Protein AF-A0A495VVX2-F1 (afdb_monomer_lite)

Structure (mmCIF, N/CA/C/O backbone):
data_AF-A0A495VVX2-F1
#
_entry.id   AF-A0A495VVX2-F1
#
loop_
_atom_site.group_PDB
_atom_site.id
_atom_site.type_symbol
_atom_site.label_atom_id
_atom_site.label_alt_id
_atom_site.label_comp_id
_atom_site.label_asym_id
_atom_site.label_entity_id
_atom_site.label_seq_id
_atom_site.pdbx_PDB_ins_code
_atom_site.Cartn_x
_atom_site.Cartn_y
_atom_site.Cartn_z
_atom_site.occupancy
_atom_site.B_iso_or_equiv
_atom_site.auth_seq_id
_atom_site.auth_comp_id
_atom_site.auth_asym_id
_atom_site.auth_atom_id
_atom_site.pdbx_PDB_model_num
ATOM 1 N N . MET A 1 1 ? -55.767 27.176 -35.377 1.00 54.62 1 MET A N 1
ATOM 2 C CA . MET A 1 1 ? -54.373 27.660 -35.313 1.00 54.62 1 MET A CA 1
ATOM 3 C C . MET A 1 1 ? -53.563 26.660 -34.500 1.00 54.62 1 MET A C 1
ATOM 5 O O . MET A 1 1 ? -53.992 26.378 -33.388 1.00 54.62 1 MET A O 1
ATOM 9 N N . PRO A 1 2 ? -52.490 26.052 -35.034 1.00 51.47 2 PRO A N 1
ATOM 10 C CA . PRO A 1 2 ? -51.633 25.161 -34.260 1.00 51.47 2 PRO A CA 1
ATOM 11 C C . PRO A 1 2 ? -50.602 25.984 -33.472 1.00 51.47 2 PRO A C 1
ATOM 13 O O . PRO A 1 2 ? -49.756 26.659 -34.053 1.00 51.47 2 PRO A O 1
ATOM 16 N N . GLU A 1 3 ? -50.695 25.942 -32.146 1.00 58.34 3 GLU A N 1
ATOM 17 C CA . GLU A 1 3 ? -49.707 26.508 -31.222 1.00 58.34 3 GLU A CA 1
ATOM 18 C C . GLU A 1 3 ? -48.414 25.673 -31.289 1.00 58.34 3 GLU A C 1
ATOM 20 O O . GLU A 1 3 ? -48.414 24.483 -30.967 1.00 58.34 3 GLU A O 1
ATOM 25 N N . LEU A 1 4 ? -47.302 26.271 -31.728 1.00 62.03 4 LEU A N 1
ATOM 26 C CA . LEU A 1 4 ? -45.990 25.615 -31.725 1.00 62.03 4 LEU A CA 1
ATOM 27 C C . LEU A 1 4 ? -45.414 25.592 -30.295 1.00 62.03 4 LEU A C 1
ATOM 29 O O . LEU A 1 4 ? -45.387 26.634 -29.631 1.00 62.03 4 LEU A O 1
ATOM 33 N N . PRO A 1 5 ? -44.893 24.450 -29.808 1.00 61.66 5 PRO A N 1
ATOM 34 C CA . PRO A 1 5 ? -44.360 24.356 -28.457 1.00 61.66 5 PRO A CA 1
ATOM 35 C C . PRO A 1 5 ? -43.079 25.190 -28.342 1.00 61.66 5 PRO A C 1
ATOM 37 O O . PRO A 1 5 ? -42.065 24.921 -28.989 1.00 61.66 5 PRO A O 1
ATOM 40 N N . ARG A 1 6 ? -43.127 26.229 -27.500 1.00 64.31 6 ARG A N 1
ATOM 41 C CA . ARG A 1 6 ? -41.991 27.111 -27.203 1.00 64.31 6 ARG A CA 1
ATOM 42 C C . ARG A 1 6 ? -40.861 26.304 -26.560 1.00 64.31 6 ARG A C 1
ATOM 44 O O . ARG A 1 6 ? -40.910 25.967 -25.378 1.00 64.31 6 ARG A O 1
ATOM 51 N N . ARG A 1 7 ? -39.826 26.011 -27.348 1.00 61.47 7 ARG A N 1
ATOM 52 C CA . ARG A 1 7 ? -38.574 25.395 -26.897 1.00 61.47 7 ARG A CA 1
ATOM 53 C C . ARG A 1 7 ? -37.893 26.340 -25.901 1.00 61.47 7 ARG A C 1
ATOM 55 O O . ARG A 1 7 ? -37.387 27.388 -26.292 1.00 61.47 7 ARG A O 1
ATOM 62 N N . ARG A 1 8 ? -37.921 25.991 -24.610 1.00 65.06 8 ARG A N 1
ATOM 63 C CA . ARG A 1 8 ? -37.256 26.769 -23.555 1.00 65.06 8 ARG A CA 1
ATOM 64 C C . ARG A 1 8 ? -35.740 26.710 -23.748 1.00 65.06 8 ARG A C 1
ATOM 66 O O . ARG A 1 8 ? -35.155 25.633 -23.770 1.00 65.06 8 ARG A O 1
ATOM 73 N N . LEU A 1 9 ? -35.141 27.888 -23.899 1.00 64.81 9 LEU A N 1
ATOM 74 C CA . LEU A 1 9 ? -33.718 28.128 -24.167 1.00 64.81 9 LEU A CA 1
ATOM 75 C C . LEU A 1 9 ? -32.832 28.111 -22.905 1.00 64.81 9 LEU A C 1
ATOM 77 O O . LEU A 1 9 ? -31.645 28.385 -23.004 1.00 64.81 9 LEU A O 1
ATOM 81 N N . ASP A 1 10 ? -33.387 27.756 -21.744 1.00 64.06 10 ASP A N 1
ATOM 82 C CA . ASP A 1 10 ? -32.730 27.909 -20.435 1.00 64.06 10 ASP A CA 1
ATOM 83 C C . ASP A 1 10 ? -32.014 26.659 -19.905 1.00 64.06 10 ASP A C 1
ATOM 85 O O . ASP A 1 10 ? -31.505 26.662 -18.787 1.00 64.06 10 ASP A O 1
ATOM 89 N N . GLN A 1 11 ? -31.953 25.566 -20.670 1.00 66.62 11 GLN A N 1
ATOM 90 C CA . GLN A 1 11 ? -31.161 24.408 -20.257 1.00 66.62 11 GLN A CA 1
ATOM 91 C C . GLN A 1 11 ? -29.745 24.507 -20.826 1.00 66.62 11 GLN A C 1
ATOM 93 O O . GLN A 1 11 ? -29.577 24.383 -22.045 1.00 66.62 11 GLN A O 1
ATOM 98 N N . PRO A 1 12 ? -28.709 24.694 -19.982 1.00 61.62 12 PRO A N 1
ATOM 99 C CA . PRO A 1 12 ? -27.340 24.577 -20.450 1.00 61.62 12 PRO A CA 1
ATOM 100 C C . PRO A 1 12 ? -27.154 23.161 -20.997 1.00 61.62 12 PRO A C 1
ATOM 102 O O . PRO A 1 12 ? -27.411 22.173 -20.305 1.00 61.62 12 PRO A O 1
ATOM 105 N N . ARG A 1 13 ? -26.735 23.060 -22.265 1.00 64.69 13 ARG A N 1
ATOM 106 C CA . ARG A 1 13 ? -26.315 21.789 -22.866 1.00 64.69 13 ARG A CA 1
ATOM 107 C C . ARG A 1 13 ? -25.295 21.155 -21.915 1.00 64.69 13 ARG A C 1
ATOM 109 O O . ARG A 1 13 ? -24.268 21.792 -21.670 1.00 64.69 13 ARG A O 1
ATOM 116 N N . PRO A 1 14 ? -25.534 19.944 -21.380 1.00 63.34 14 PRO A N 1
ATOM 117 C CA . PRO A 1 14 ? -24.516 19.282 -20.587 1.00 63.34 14 PRO A CA 1
ATOM 118 C C . PRO A 1 14 ? -23.282 19.131 -21.484 1.00 63.34 14 PRO A C 1
ATOM 120 O O . PRO A 1 14 ? -23.425 18.673 -22.624 1.00 63.34 14 PRO A O 1
ATOM 123 N N . PRO A 1 15 ? -22.088 19.560 -21.036 1.00 62.78 15 PRO A N 1
ATOM 124 C CA . PRO A 1 15 ? -20.885 19.381 -21.826 1.00 62.78 15 PRO A CA 1
ATOM 125 C C . PRO A 1 15 ? -20.767 17.890 -22.113 1.00 62.78 15 PRO A C 1
ATOM 127 O O . PRO A 1 15 ? -20.856 17.072 -21.192 1.00 62.78 15 PRO A O 1
ATOM 130 N N . GLY A 1 16 ? -20.627 17.545 -23.393 1.00 57.91 16 GLY A N 1
ATOM 131 C CA . GLY A 1 16 ? -20.368 16.185 -23.835 1.00 57.91 16 GLY A CA 1
ATOM 132 C C . GLY A 1 16 ? -19.042 15.735 -23.244 1.00 57.91 16 GLY A C 1
ATOM 133 O O . GLY A 1 16 ? -17.996 15.871 -23.868 1.00 57.91 16 GLY A O 1
ATOM 134 N N . ARG A 1 17 ? -19.068 15.252 -21.999 1.00 62.75 17 ARG A N 1
ATOM 135 C CA . ARG A 1 17 ? -17.939 14.556 -21.406 1.00 62.75 17 ARG A CA 1
ATOM 136 C C . ARG A 1 17 ? -17.784 13.308 -22.253 1.00 62.75 17 ARG A C 1
ATOM 138 O O . ARG A 1 17 ? -18.611 12.403 -22.158 1.00 62.75 17 ARG A O 1
ATOM 145 N N . PHE A 1 18 ? -16.734 13.280 -23.068 1.00 56.53 18 PHE A N 1
ATOM 146 C CA . PHE A 1 18 ? -16.115 12.045 -23.525 1.00 56.53 18 PHE A CA 1
ATOM 147 C C . PHE A 1 18 ? -15.742 11.256 -22.266 1.00 56.53 18 PHE A C 1
ATOM 149 O O . PHE A 1 18 ? -14.639 11.348 -21.734 1.00 56.53 18 PHE A O 1
ATOM 156 N N . ARG A 1 19 ? -16.715 10.544 -21.700 1.00 56.16 19 ARG A N 1
ATOM 157 C CA . ARG A 1 19 ? -16.454 9.509 -20.720 1.00 56.16 19 ARG A CA 1
ATOM 158 C C . ARG A 1 19 ? -15.900 8.382 -21.567 1.00 56.16 19 ARG A C 1
ATOM 160 O O . ARG A 1 19 ? -16.668 7.702 -22.241 1.00 56.16 19 ARG A O 1
ATOM 167 N N . LEU A 1 20 ? -14.575 8.230 -21.592 1.00 59.88 20 LEU A N 1
ATOM 168 C CA . LEU A 1 20 ? -14.004 6.925 -21.889 1.00 59.88 20 LEU A CA 1
ATOM 169 C C . LEU A 1 20 ? -14.671 5.975 -20.895 1.00 59.88 20 LEU A C 1
ATOM 171 O O . LEU A 1 20 ? -14.341 5.980 -19.711 1.00 59.88 20 LEU A O 1
ATOM 175 N N . ALA A 1 21 ? -15.685 5.249 -21.359 1.00 59.75 21 ALA A N 1
ATOM 176 C CA . ALA A 1 21 ? -16.337 4.194 -20.610 1.00 59.75 21 ALA A CA 1
ATOM 177 C C . ALA A 1 21 ? -15.360 3.016 -20.574 1.00 59.75 21 ALA A C 1
ATOM 179 O O . ALA A 1 21 ? -15.528 2.011 -21.256 1.00 59.75 21 ALA A O 1
ATOM 180 N N . LEU A 1 22 ? -14.262 3.204 -19.842 1.00 61.53 22 LEU A N 1
ATOM 181 C CA . LEU A 1 22 ? -13.411 2.122 -19.395 1.00 61.53 22 LEU A CA 1
ATOM 182 C C . LEU A 1 22 ? -14.268 1.310 -18.437 1.00 61.53 22 LEU A C 1
ATOM 184 O O . LEU A 1 22 ? -14.529 1.750 -17.321 1.00 61.53 22 LEU A O 1
ATOM 188 N N . ASP A 1 23 ? -14.762 0.181 -18.934 1.00 71.44 23 ASP A N 1
ATOM 189 C CA . ASP A 1 23 ? -15.584 -0.755 -18.184 1.00 71.44 23 ASP A CA 1
ATOM 190 C C . ASP A 1 23 ? -14.857 -1.146 -16.877 1.00 71.44 23 ASP A C 1
ATOM 192 O O . ASP A 1 23 ? -13.822 -1.833 -16.920 1.00 71.44 23 ASP A O 1
ATOM 196 N N . PRO A 1 24 ? -15.344 -0.680 -15.709 1.00 68.19 24 PRO A N 1
ATOM 197 C CA . PRO A 1 24 ? -14.671 -0.877 -14.430 1.00 68.19 24 PRO A CA 1
ATOM 198 C C . PRO A 1 24 ? -14.529 -2.357 -14.060 1.00 68.19 24 PRO A C 1
ATOM 200 O O . PRO A 1 24 ? -13.614 -2.719 -13.313 1.00 68.19 24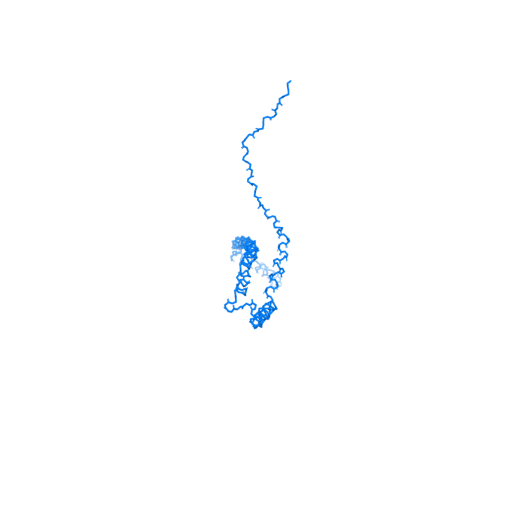 PRO A O 1
ATOM 203 N N . GLU A 1 25 ? -15.402 -3.223 -14.573 1.00 73.50 25 GLU A N 1
ATOM 204 C CA . GLU A 1 25 ? -15.426 -4.654 -14.261 1.00 73.50 25 GLU A CA 1
ATOM 205 C C . GLU A 1 25 ? -14.392 -5.426 -15.088 1.00 73.50 25 GLU A C 1
ATOM 207 O O . GLU A 1 25 ? -13.650 -6.267 -14.561 1.00 73.50 25 GLU A O 1
ATOM 212 N N . ALA A 1 26 ? -14.280 -5.110 -16.382 1.00 73.56 26 ALA A N 1
ATOM 213 C CA . ALA A 1 26 ? -13.231 -5.649 -17.246 1.00 73.56 26 ALA A CA 1
ATOM 214 C C . ALA A 1 26 ? -11.839 -5.215 -16.762 1.00 73.56 26 ALA A C 1
ATOM 216 O O . ALA 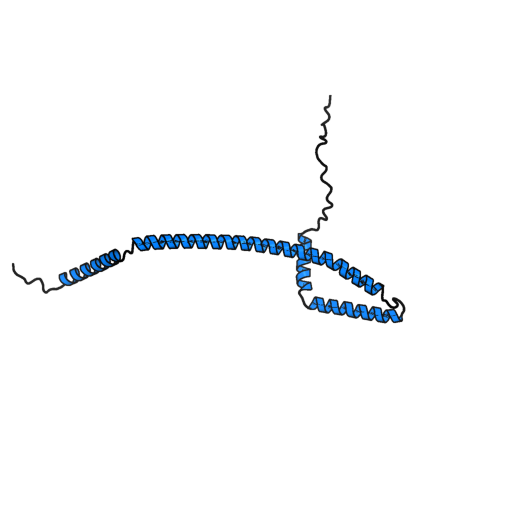A 1 26 ? -10.922 -6.038 -16.660 1.00 73.56 26 ALA A O 1
ATOM 217 N N . PHE A 1 27 ? -11.704 -3.942 -16.386 1.00 72.56 27 PHE A N 1
ATOM 218 C CA . PHE A 1 27 ? -10.452 -3.401 -15.874 1.00 72.56 27 PHE A CA 1
ATOM 219 C C . PHE A 1 27 ? -10.071 -4.010 -14.514 1.00 72.56 27 PHE A C 1
ATOM 221 O O . PHE A 1 27 ? -8.914 -4.368 -14.309 1.00 72.56 27 PHE A O 1
ATOM 228 N N . GLY A 1 28 ? -11.035 -4.240 -13.613 1.00 73.88 28 GLY A N 1
ATOM 229 C CA . GLY A 1 28 ? -10.773 -4.858 -12.308 1.00 73.88 28 GLY A CA 1
ATOM 230 C C . GLY A 1 28 ? -10.179 -6.260 -12.399 1.00 73.88 28 GLY A C 1
ATOM 231 O O . GLY A 1 28 ? -9.168 -6.548 -11.753 1.00 73.88 28 GLY A O 1
ATOM 232 N N . ARG A 1 29 ? -10.742 -7.102 -13.272 1.00 79.19 29 ARG A N 1
ATOM 233 C CA . ARG A 1 29 ? -10.217 -8.454 -13.526 1.00 79.19 29 ARG A CA 1
ATOM 234 C C . ARG A 1 29 ? -8.817 -8.423 -14.142 1.00 79.19 29 ARG A C 1
ATOM 236 O O . ARG A 1 29 ? -7.980 -9.265 -13.813 1.00 79.19 29 ARG A O 1
ATOM 243 N N . PHE A 1 30 ? -8.549 -7.454 -15.016 1.00 78.38 30 PHE A N 1
ATOM 244 C CA . PHE A 1 30 ? -7.231 -7.267 -15.619 1.00 78.38 30 PHE A CA 1
ATOM 245 C C . PHE A 1 30 ? -6.189 -6.815 -14.586 1.00 78.38 30 PHE A C 1
ATOM 247 O O . PHE A 1 30 ? -5.133 -7.439 -14.481 1.00 78.38 30 PHE A O 1
ATOM 254 N N . SER A 1 31 ? -6.503 -5.807 -13.767 1.00 75.31 31 SER A N 1
ATOM 255 C CA . SER A 1 31 ? -5.619 -5.317 -12.703 1.00 75.31 31 SER A CA 1
ATOM 256 C C . SER A 1 31 ? -5.291 -6.396 -11.676 1.00 75.31 31 SER A C 1
ATOM 258 O O . SER A 1 31 ? -4.144 -6.513 -11.267 1.00 75.31 31 SER A O 1
ATOM 260 N N . GLU A 1 32 ? -6.256 -7.225 -11.275 1.00 80.50 32 GLU A N 1
ATOM 261 C CA . GLU A 1 32 ? -6.003 -8.321 -10.332 1.00 80.50 32 GLU A CA 1
ATOM 262 C C . GLU A 1 32 ? -5.088 -9.406 -10.923 1.00 80.50 32 GLU A C 1
ATOM 264 O O . GLU A 1 32 ? -4.252 -9.996 -10.231 1.00 80.50 32 GLU A O 1
ATOM 269 N N . ARG A 1 33 ? -5.208 -9.667 -12.228 1.00 80.50 33 ARG A N 1
ATOM 270 C CA . ARG A 1 33 ? -4.312 -10.587 -12.934 1.00 80.50 33 ARG A CA 1
ATOM 271 C C . ARG A 1 33 ? -2.907 -10.002 -13.065 1.00 80.50 33 ARG A C 1
ATOM 273 O O . ARG A 1 33 ? -1.943 -10.721 -12.816 1.00 80.50 33 ARG A O 1
ATOM 280 N N . LEU A 1 34 ? -2.797 -8.710 -13.378 1.00 78.06 34 LEU A N 1
ATOM 281 C CA . LEU A 1 34 ? -1.525 -7.990 -13.409 1.00 78.06 34 LEU A CA 1
ATOM 282 C C . LEU A 1 34 ? -0.862 -7.921 -12.033 1.00 78.06 34 LEU A C 1
ATOM 284 O O . LEU A 1 34 ? 0.326 -8.189 -11.940 1.00 78.06 34 LEU A O 1
ATOM 288 N N . ALA A 1 35 ? -1.605 -7.632 -10.966 1.00 79.75 35 ALA A N 1
ATOM 289 C CA . ALA A 1 35 ? -1.065 -7.568 -9.609 1.00 79.75 35 ALA A CA 1
ATOM 290 C C . ALA A 1 35 ? -0.466 -8.916 -9.179 1.00 79.75 35 ALA A C 1
ATOM 292 O O . ALA A 1 35 ? 0.662 -8.972 -8.694 1.00 79.75 35 ALA A O 1
ATOM 293 N N . ARG A 1 36 ? -1.174 -10.025 -9.444 1.00 81.81 36 ARG A N 1
ATOM 294 C CA . ARG A 1 36 ? -0.647 -11.379 -9.196 1.00 81.81 36 ARG A CA 1
ATOM 295 C C . ARG A 1 36 ? 0.569 -11.702 -10.065 1.00 81.81 36 ARG A C 1
ATOM 297 O O . ARG A 1 36 ? 1.497 -12.365 -9.607 1.00 81.81 36 ARG A O 1
ATOM 304 N N . PHE A 1 37 ? 0.577 -11.232 -11.309 1.00 79.12 37 PHE A N 1
ATOM 305 C CA . PHE A 1 37 ? 1.680 -11.449 -12.238 1.00 79.12 37 PHE A CA 1
ATOM 306 C C . PHE A 1 37 ? 2.943 -10.669 -11.837 1.00 79.12 37 PHE A C 1
ATOM 308 O O . PHE A 1 37 ? 4.012 -11.266 -11.736 1.00 79.12 37 PHE A O 1
ATOM 315 N N . LEU A 1 38 ? 2.809 -9.375 -11.528 1.00 80.06 38 LEU A N 1
ATOM 316 C CA . LEU A 1 38 ? 3.891 -8.483 -11.096 1.00 80.06 38 LEU A CA 1
ATOM 317 C C . LEU A 1 38 ? 4.442 -8.853 -9.711 1.00 80.06 38 LEU A C 1
ATOM 319 O O . LEU A 1 38 ? 5.637 -8.710 -9.476 1.00 80.06 38 LEU A O 1
ATOM 323 N N . GLY A 1 39 ? 3.598 -9.369 -8.810 1.00 72.81 39 GLY A N 1
ATOM 324 C CA . GLY A 1 39 ? 4.015 -9.845 -7.485 1.00 72.81 39 GLY A CA 1
ATOM 325 C C . GLY A 1 39 ? 4.770 -11.180 -7.498 1.00 72.81 39 GLY A C 1
ATOM 326 O O . GLY A 1 39 ? 5.295 -11.602 -6.470 1.00 72.81 39 GLY A O 1
ATOM 327 N N . THR A 1 40 ? 4.844 -11.863 -8.644 1.00 84.69 40 THR A N 1
ATOM 328 C CA . THR A 1 40 ? 5.561 -13.136 -8.775 1.00 84.69 40 THR A CA 1
ATOM 329 C C . THR A 1 40 ? 6.985 -12.890 -9.281 1.00 84.69 40 THR A C 1
ATOM 331 O O . THR A 1 40 ? 7.170 -12.308 -10.347 1.00 84.69 40 THR A O 1
ATOM 334 N N . GLY A 1 41 ? 8.012 -13.434 -8.612 1.00 86.69 41 GLY A N 1
ATOM 335 C CA . GLY A 1 41 ? 9.424 -13.288 -9.030 1.00 86.69 41 GLY A CA 1
ATOM 336 C C . GLY A 1 41 ? 9.744 -13.764 -10.463 1.00 86.69 41 GLY A C 1
ATOM 337 O O . GLY A 1 41 ? 10.738 -13.353 -11.056 1.00 86.69 41 GLY A O 1
ATOM 338 N N . LYS A 1 42 ? 8.863 -14.575 -11.065 1.00 87.38 42 LYS A N 1
ATOM 339 C CA . LYS A 1 42 ? 8.932 -14.995 -12.475 1.00 87.38 42 LYS A CA 1
ATOM 340 C C . LYS A 1 42 ? 8.823 -13.826 -13.458 1.00 87.38 42 LYS A C 1
ATOM 342 O O . LYS A 1 42 ? 9.439 -13.897 -14.517 1.00 87.38 42 LYS A O 1
ATOM 347 N N . PHE A 1 43 ? 8.067 -12.774 -13.133 1.00 87.69 43 PHE A N 1
ATOM 348 C CA . PHE A 1 43 ? 7.952 -11.600 -14.001 1.00 87.69 43 PHE A CA 1
ATOM 349 C C . PHE A 1 43 ? 9.297 -10.881 -14.135 1.00 87.69 43 PHE A C 1
ATOM 351 O O . PHE A 1 43 ? 9.760 -10.667 -15.251 1.00 87.69 43 PHE A O 1
ATOM 358 N N . LEU A 1 44 ? 9.956 -10.601 -13.006 1.00 87.25 44 LEU A N 1
ATOM 359 C CA . LEU A 1 44 ? 11.269 -9.949 -12.980 1.00 87.25 44 LEU A CA 1
ATOM 360 C C . LEU A 1 44 ? 12.325 -10.762 -13.736 1.00 87.25 44 LEU A C 1
ATOM 362 O O . LEU A 1 44 ? 13.125 -10.192 -14.477 1.00 87.25 44 LEU A O 1
ATOM 366 N N . PHE A 1 45 ? 12.295 -12.092 -13.605 1.00 92.50 45 PHE A N 1
ATOM 367 C CA . PHE A 1 45 ? 13.184 -12.980 -14.353 1.00 92.50 45 PHE A CA 1
ATOM 368 C C . PHE A 1 45 ? 12.990 -12.842 -15.871 1.00 92.50 45 PHE A C 1
ATOM 370 O O . PHE A 1 45 ? 13.947 -12.560 -16.592 1.00 92.50 45 PHE A O 1
ATOM 377 N N . TRP A 1 46 ? 11.752 -12.981 -16.359 1.00 91.88 46 TRP A N 1
ATOM 378 C CA . TRP A 1 46 ? 11.452 -12.856 -17.789 1.00 91.88 46 TRP A CA 1
ATOM 379 C C . TRP A 1 46 ? 11.715 -11.448 -18.326 1.00 91.88 46 TRP A C 1
ATOM 381 O O . TRP A 1 46 ? 12.266 -11.310 -19.415 1.00 91.88 46 TRP A O 1
ATOM 391 N N . GLN A 1 47 ? 11.380 -10.405 -17.565 1.00 89.88 47 GLN A N 1
ATOM 392 C CA . GLN A 1 47 ? 11.659 -9.016 -17.931 1.00 89.88 47 GLN A CA 1
ATOM 393 C C . GLN A 1 47 ? 13.165 -8.777 -18.097 1.00 89.88 47 GLN A C 1
ATOM 395 O O . GLN A 1 47 ? 13.590 -8.208 -19.101 1.00 89.88 47 GLN A O 1
ATOM 400 N N . THR A 1 48 ? 13.974 -9.254 -17.148 1.00 90.69 48 THR A N 1
ATOM 401 C CA . THR A 1 48 ? 15.439 -9.132 -17.204 1.00 90.69 48 THR A CA 1
ATOM 402 C C . THR A 1 48 ? 16.008 -9.899 -18.392 1.00 90.69 48 THR A C 1
ATOM 404 O O . THR A 1 48 ? 16.850 -9.369 -19.112 1.00 90.69 48 THR A O 1
ATOM 407 N N . LEU A 1 49 ? 15.511 -11.115 -18.644 1.00 94.75 49 LEU A N 1
ATOM 408 C CA . LEU A 1 49 ? 15.932 -11.925 -19.785 1.00 94.75 49 LEU A CA 1
ATOM 409 C C . LEU A 1 49 ? 15.633 -11.226 -21.118 1.00 94.75 49 LEU A C 1
ATOM 411 O O . LEU A 1 49 ? 16.507 -11.159 -21.979 1.00 94.75 49 LEU A O 1
ATOM 415 N N . ILE A 1 50 ? 14.431 -10.666 -21.278 1.00 90.50 50 ILE A N 1
ATOM 416 C CA . ILE A 1 50 ? 14.038 -9.937 -22.492 1.00 90.50 50 ILE A CA 1
ATOM 417 C C . ILE A 1 50 ? 14.939 -8.719 -22.703 1.00 90.50 50 ILE A C 1
ATOM 419 O O . ILE A 1 50 ? 15.465 -8.543 -23.799 1.00 90.50 50 ILE A O 1
ATOM 423 N N . VAL A 1 51 ? 15.161 -7.908 -21.662 1.00 88.31 51 VAL A N 1
ATOM 424 C CA . VAL A 1 51 ? 16.046 -6.732 -21.737 1.00 88.31 51 VAL A CA 1
ATOM 425 C C . VAL A 1 51 ? 17.475 -7.144 -22.099 1.00 88.31 51 VAL A C 1
ATOM 427 O O . VAL A 1 51 ? 18.087 -6.534 -22.971 1.00 88.31 51 VAL A O 1
ATOM 430 N N . PHE A 1 52 ? 17.994 -8.209 -21.488 1.00 89.31 52 PHE A N 1
ATOM 431 C CA . PHE A 1 52 ? 19.340 -8.715 -21.753 1.00 89.31 52 PHE A CA 1
ATOM 432 C C . PHE A 1 52 ? 19.513 -9.209 -23.198 1.00 89.31 52 PHE A C 1
ATOM 434 O O . PHE A 1 52 ? 20.485 -8.856 -23.873 1.00 89.31 52 PHE A O 1
ATOM 441 N N . VAL A 1 53 ? 18.550 -9.992 -23.698 1.00 89.31 53 VAL A N 1
ATOM 442 C CA . VAL A 1 53 ? 18.526 -10.459 -25.093 1.00 89.31 53 VAL A CA 1
ATOM 443 C C . VAL A 1 53 ? 18.422 -9.274 -26.050 1.00 89.31 53 VAL A C 1
ATOM 445 O O . VAL A 1 53 ? 19.139 -9.233 -27.047 1.00 89.31 53 VAL A O 1
ATOM 448 N N . TRP A 1 54 ? 17.585 -8.287 -25.732 1.00 84.25 54 TRP A N 1
ATOM 449 C CA . TRP A 1 54 ? 17.401 -7.093 -26.553 1.00 84.25 54 TRP A CA 1
ATOM 450 C C . TRP A 1 54 ? 18.676 -6.251 -26.657 1.00 84.25 54 TRP A C 1
ATOM 452 O O . TRP A 1 54 ? 19.066 -5.861 -27.757 1.00 84.25 54 TRP A O 1
ATOM 462 N N . ILE A 1 55 ? 19.368 -6.030 -25.534 1.00 83.62 55 ILE A N 1
ATOM 463 C CA . ILE A 1 55 ? 20.663 -5.336 -25.508 1.00 83.62 55 ILE A CA 1
ATOM 464 C C . ILE A 1 55 ? 21.693 -6.108 -26.340 1.00 83.62 55 ILE A C 1
ATOM 466 O O . ILE A 1 55 ? 22.398 -5.504 -27.144 1.00 83.62 55 ILE A O 1
ATOM 470 N N . THR A 1 56 ? 21.748 -7.437 -26.205 1.00 84.62 56 THR A N 1
ATOM 471 C CA . THR A 1 56 ? 22.701 -8.290 -26.937 1.00 84.62 56 THR A CA 1
ATOM 472 C C . THR A 1 56 ? 22.433 -8.284 -28.446 1.00 84.62 56 THR A C 1
ATOM 474 O O . THR A 1 56 ? 23.368 -8.159 -29.237 1.00 84.62 56 THR A O 1
ATOM 477 N N . LEU A 1 57 ? 21.163 -8.370 -28.860 1.00 82.81 57 LEU A N 1
ATOM 478 C CA . LEU A 1 57 ? 20.753 -8.247 -30.263 1.00 82.81 57 LEU A CA 1
ATOM 479 C C . LEU A 1 57 ? 21.113 -6.878 -30.836 1.00 82.81 57 LEU A C 1
ATOM 481 O O . LEU A 1 57 ? 21.634 -6.806 -31.947 1.00 82.81 57 LEU A O 1
ATOM 485 N N . ASN A 1 58 ? 20.871 -5.803 -30.083 1.00 79.00 58 ASN A N 1
ATOM 486 C CA . ASN A 1 58 ? 21.226 -4.458 -30.518 1.00 79.00 58 ASN A CA 1
ATOM 487 C C . ASN A 1 58 ? 22.752 -4.328 -30.678 1.00 79.00 58 ASN A C 1
ATOM 489 O O . ASN A 1 58 ? 23.210 -3.897 -31.731 1.00 79.00 58 ASN A O 1
ATOM 493 N N . LEU A 1 59 ? 23.545 -4.836 -29.727 1.00 76.19 59 LEU A N 1
ATOM 494 C CA . LEU A 1 59 ? 25.013 -4.837 -29.798 1.00 76.19 59 LEU A CA 1
ATOM 495 C C . LEU A 1 59 ? 25.561 -5.657 -30.984 1.00 76.19 59 LEU A C 1
ATOM 497 O O . LEU A 1 59 ? 26.533 -5.258 -31.626 1.00 76.19 59 LEU A O 1
ATOM 501 N N . ALA A 1 60 ? 24.922 -6.778 -31.327 1.00 74.75 60 ALA A N 1
ATOM 502 C CA . ALA A 1 60 ? 25.252 -7.544 -32.530 1.00 74.75 60 ALA A CA 1
ATOM 503 C C . ALA A 1 60 ? 24.854 -6.792 -33.817 1.00 74.75 60 ALA A C 1
ATOM 505 O O . ALA A 1 60 ? 25.609 -6.780 -34.789 1.00 74.75 60 ALA A O 1
ATOM 506 N N . ALA A 1 61 ? 23.710 -6.101 -33.818 1.00 70.19 61 ALA A N 1
ATOM 507 C CA . ALA A 1 61 ? 23.232 -5.295 -34.944 1.00 70.19 61 ALA A CA 1
ATOM 508 C C . ALA A 1 61 ? 24.064 -4.017 -35.184 1.00 70.19 61 ALA A C 1
ATOM 510 O O . ALA A 1 61 ? 24.136 -3.530 -36.315 1.00 70.19 61 ALA A O 1
ATOM 511 N N . VAL A 1 62 ? 24.768 -3.512 -34.165 1.00 61.38 62 VAL A N 1
ATOM 512 C CA . VAL A 1 62 ? 25.790 -2.454 -34.299 1.00 61.38 62 VAL A CA 1
ATOM 513 C C . VAL A 1 62 ? 26.930 -2.898 -35.211 1.00 61.38 62 VAL A C 1
ATOM 515 O O . VAL A 1 62 ? 27.419 -2.097 -36.008 1.00 61.38 62 VAL A O 1
ATOM 518 N N . SER A 1 63 ? 27.298 -4.184 -35.182 1.00 61.56 63 SER A N 1
ATOM 519 C CA . SER A 1 63 ? 28.291 -4.744 -36.114 1.00 61.56 63 SER A CA 1
ATOM 520 C C . SER A 1 63 ? 27.797 -4.718 -37.571 1.00 61.56 63 SER A C 1
ATOM 522 O O . SER A 1 63 ? 28.604 -4.642 -38.493 1.00 61.56 63 SER A O 1
ATOM 524 N N . LEU A 1 64 ? 26.474 -4.694 -37.784 1.00 66.56 64 LEU A N 1
ATOM 525 C CA . LEU A 1 64 ? 25.814 -4.486 -39.081 1.00 66.56 64 LEU A CA 1
ATOM 526 C C . LEU A 1 64 ? 25.526 -2.996 -39.396 1.00 66.56 64 LEU A C 1
ATOM 528 O O . LEU A 1 64 ? 24.899 -2.702 -40.410 1.00 66.56 64 LEU A O 1
ATOM 532 N N . ARG A 1 65 ? 25.995 -2.051 -38.561 1.00 64.75 65 ARG A N 1
ATOM 533 C CA . ARG A 1 65 ? 25.735 -0.592 -38.622 1.00 64.75 65 ARG A CA 1
ATOM 534 C C . ARG A 1 65 ? 24.257 -0.173 -38.558 1.00 64.75 65 ARG A C 1
ATOM 536 O O . ARG A 1 65 ? 23.928 0.930 -38.985 1.00 64.75 65 ARG A O 1
ATOM 543 N N . TRP A 1 66 ? 23.368 -1.011 -38.026 1.00 61.06 66 TRP A N 1
ATOM 544 C CA . TRP A 1 66 ? 21.934 -0.694 -37.967 1.00 61.06 66 TRP A CA 1
ATOM 545 C C . TRP A 1 66 ? 21.621 0.424 -36.945 1.00 61.06 66 TRP A C 1
ATOM 547 O O . TRP A 1 66 ? 20.727 1.231 -37.180 1.00 61.06 66 TRP A O 1
ATOM 557 N N . ASP A 1 67 ? 22.390 0.541 -35.854 1.00 66.75 67 ASP A N 1
ATOM 558 C CA . ASP A 1 67 ? 22.244 1.623 -34.859 1.00 66.75 67 ASP A CA 1
ATOM 559 C C . ASP A 1 67 ? 23.620 2.030 -34.282 1.00 66.75 67 ASP A C 1
ATOM 561 O O . ASP A 1 67 ? 24.042 1.502 -33.254 1.00 66.75 67 ASP A O 1
ATOM 565 N N . PRO A 1 68 ? 24.401 2.892 -34.964 1.00 64.31 68 PRO A N 1
ATOM 566 C CA . PRO A 1 68 ? 25.706 3.344 -34.479 1.00 64.31 68 PRO A CA 1
ATOM 567 C C . PRO A 1 68 ? 25.598 4.067 -33.128 1.00 64.31 68 PRO A C 1
ATOM 569 O O . PRO A 1 68 ? 24.605 4.733 -32.847 1.00 64.31 68 PRO A O 1
ATOM 572 N N . TYR A 1 69 ? 26.640 3.979 -32.297 1.00 57.56 69 TYR A N 1
ATOM 573 C CA . TYR A 1 69 ? 26.714 4.699 -31.018 1.00 57.56 69 TYR A CA 1
ATOM 574 C C . TYR A 1 69 ? 26.357 6.190 -31.215 1.00 57.56 69 TYR A C 1
ATOM 576 O O . TYR A 1 69 ? 27.008 6.832 -32.047 1.00 57.56 69 TYR A O 1
ATOM 584 N N . PRO A 1 70 ? 25.341 6.751 -30.518 1.00 61.84 70 PRO A N 1
ATOM 585 C CA . PRO A 1 70 ? 24.793 6.360 -29.213 1.00 61.84 70 PRO A CA 1
ATOM 586 C C . PRO A 1 70 ? 23.347 5.796 -29.264 1.00 61.84 70 PRO A C 1
ATOM 588 O O . PRO A 1 70 ? 22.416 6.459 -28.816 1.00 61.84 70 PRO A O 1
ATOM 591 N N . PHE A 1 71 ? 23.149 4.585 -29.801 1.00 75.38 71 PHE A N 1
ATOM 592 C CA . PHE A 1 71 ? 21.934 3.734 -29.705 1.00 75.38 71 PHE A CA 1
ATOM 593 C C . PHE A 1 71 ? 20.594 4.480 -29.529 1.00 75.38 71 PHE A C 1
ATOM 595 O O . PHE A 1 71 ? 19.915 4.375 -28.496 1.00 75.38 71 PHE A O 1
ATOM 602 N N . ILE A 1 72 ? 20.212 5.280 -30.525 1.00 78.19 72 ILE A N 1
ATOM 603 C CA . ILE A 1 72 ? 19.045 6.172 -30.428 1.00 78.19 72 ILE A CA 1
ATOM 604 C C . ILE A 1 72 ? 17.745 5.368 -30.361 1.00 78.19 72 ILE A C 1
ATOM 606 O O . ILE A 1 72 ? 16.831 5.732 -29.617 1.00 78.19 72 ILE A O 1
ATOM 610 N N . LEU A 1 73 ? 17.670 4.246 -31.080 1.00 77.81 73 LEU A N 1
ATOM 611 C CA . LEU A 1 73 ? 16.468 3.412 -31.116 1.00 77.81 73 LEU A CA 1
ATOM 612 C C . LEU A 1 73 ? 16.266 2.661 -29.797 1.00 77.81 73 LEU A C 1
ATOM 614 O O . LEU A 1 73 ? 15.135 2.554 -29.319 1.00 77.81 73 LEU A O 1
ATOM 618 N N . LEU A 1 74 ? 17.355 2.195 -29.176 1.00 81.38 74 LEU A N 1
ATOM 619 C CA . LEU A 1 74 ? 17.314 1.562 -27.856 1.00 81.38 74 LEU A CA 1
ATOM 620 C C . LEU A 1 74 ? 16.771 2.535 -26.798 1.00 81.38 74 LEU A C 1
ATOM 622 O O . LEU A 1 74 ? 15.849 2.200 -26.050 1.00 81.38 74 LEU A O 1
ATOM 626 N N . ASN A 1 75 ? 17.312 3.754 -26.773 1.00 84.00 75 ASN A N 1
ATOM 627 C CA . ASN A 1 75 ? 16.885 4.793 -25.839 1.00 84.00 75 ASN A CA 1
ATOM 628 C C . ASN A 1 75 ? 15.433 5.221 -26.072 1.00 84.00 75 ASN A C 1
ATOM 630 O O . ASN A 1 75 ? 14.682 5.403 -25.111 1.00 84.00 75 ASN A O 1
ATOM 634 N N . LEU A 1 76 ? 15.009 5.340 -27.332 1.00 84.12 76 LEU A N 1
ATOM 635 C CA . LEU A 1 76 ? 13.626 5.668 -27.671 1.00 84.12 76 LEU A CA 1
ATOM 636 C C . LEU A 1 76 ? 12.652 4.577 -27.198 1.00 84.12 76 LEU A C 1
ATOM 638 O O . LEU A 1 76 ? 11.600 4.887 -26.629 1.00 84.12 76 LEU A O 1
ATOM 642 N N . ALA A 1 77 ? 13.015 3.304 -27.376 1.00 84.88 77 ALA A N 1
ATOM 643 C CA . ALA A 1 77 ? 12.208 2.178 -26.919 1.00 84.88 77 ALA A CA 1
ATOM 644 C C . ALA A 1 77 ? 12.063 2.166 -25.388 1.00 84.88 77 ALA A C 1
ATOM 646 O O . ALA A 1 77 ? 10.942 2.081 -24.882 1.00 84.88 77 ALA A O 1
ATOM 647 N N . PHE A 1 78 ? 13.163 2.334 -24.648 1.00 87.25 78 PHE A N 1
ATOM 648 C CA . PHE A 1 78 ? 13.133 2.407 -23.181 1.00 87.25 78 PHE A CA 1
ATOM 649 C C . PHE A 1 78 ? 12.342 3.616 -22.668 1.00 87.25 78 PHE A C 1
ATOM 651 O O . PHE A 1 78 ? 11.553 3.494 -21.730 1.00 87.25 78 PHE A O 1
ATOM 658 N N . SER A 1 79 ? 12.496 4.771 -23.318 1.00 90.19 79 SER A N 1
ATOM 659 C CA . SER A 1 79 ? 11.754 5.990 -22.971 1.00 90.19 79 SER A CA 1
ATOM 660 C C . SER A 1 79 ? 10.249 5.790 -23.143 1.00 90.19 79 SER A C 1
ATOM 662 O O . SER A 1 79 ? 9.462 6.160 -22.273 1.00 90.19 79 SER A O 1
ATOM 664 N N . THR A 1 80 ? 9.844 5.142 -24.236 1.00 88.50 80 THR A N 1
ATOM 665 C CA . THR A 1 80 ? 8.435 4.817 -24.499 1.00 88.50 80 THR A CA 1
ATOM 666 C C . THR A 1 80 ? 7.903 3.781 -23.505 1.00 88.50 80 THR A C 1
ATOM 668 O O . THR A 1 80 ? 6.782 3.921 -23.013 1.00 88.50 80 THR A O 1
ATOM 671 N N . GLN A 1 81 ? 8.707 2.771 -23.152 1.00 91.69 81 GLN A N 1
ATOM 672 C CA . GLN A 1 81 ? 8.342 1.769 -22.146 1.00 91.69 81 GLN A CA 1
ATOM 673 C C . GLN A 1 81 ? 8.076 2.422 -20.781 1.00 91.69 81 GLN A C 1
ATOM 675 O O . GLN A 1 81 ? 7.052 2.143 -20.154 1.00 91.69 81 GLN A O 1
ATOM 680 N N . ALA A 1 82 ? 8.960 3.322 -20.343 1.00 89.31 82 ALA A N 1
ATOM 681 C CA . ALA A 1 82 ? 8.781 4.074 -19.105 1.00 89.31 82 ALA A CA 1
ATOM 682 C C . ALA A 1 82 ? 7.544 4.987 -19.166 1.00 89.31 82 ALA A C 1
ATOM 684 O O . ALA A 1 82 ? 6.752 5.023 -18.222 1.00 89.31 82 ALA A O 1
ATOM 685 N N . ALA A 1 83 ? 7.331 5.666 -20.298 1.00 93.50 83 ALA A N 1
ATOM 686 C CA . ALA A 1 83 ? 6.192 6.560 -20.495 1.00 93.50 83 ALA A CA 1
ATOM 687 C C . ALA A 1 83 ? 4.836 5.833 -20.436 1.00 93.50 83 ALA A C 1
ATOM 689 O O . ALA A 1 83 ? 3.886 6.375 -19.876 1.00 93.50 83 ALA A O 1
ATOM 690 N N . TYR A 1 84 ? 4.732 4.605 -20.961 1.00 91.06 84 TYR A N 1
ATOM 691 C CA . TYR A 1 84 ? 3.498 3.807 -20.885 1.00 91.06 84 TYR A CA 1
ATOM 692 C C . TYR A 1 84 ? 3.300 3.120 -19.522 1.00 91.06 84 TYR A C 1
ATOM 694 O O . TYR A 1 84 ? 2.165 2.862 -19.115 1.00 91.06 84 TYR A O 1
ATOM 702 N N . ALA A 1 85 ? 4.379 2.853 -18.781 1.00 88.12 85 ALA A N 1
ATOM 703 C CA . ALA A 1 85 ? 4.278 2.271 -17.445 1.00 88.12 85 ALA A CA 1
ATOM 704 C C . ALA A 1 85 ? 3.566 3.213 -16.457 1.00 88.12 85 ALA A C 1
ATOM 706 O O . ALA A 1 85 ? 2.726 2.759 -15.684 1.00 88.12 85 ALA A O 1
ATOM 707 N N . ALA A 1 86 ? 3.845 4.520 -16.515 1.00 85.81 86 ALA A N 1
ATOM 708 C CA . ALA A 1 86 ? 3.267 5.518 -15.611 1.00 85.81 86 ALA A CA 1
ATOM 709 C C . ALA A 1 86 ? 1.718 5.520 -15.561 1.00 85.81 86 ALA A C 1
ATOM 711 O O . ALA A 1 86 ? 1.170 5.373 -14.466 1.00 85.81 86 ALA A O 1
ATOM 712 N N . PRO A 1 87 ? 0.977 5.625 -16.685 1.00 83.50 87 PRO A N 1
ATOM 713 C CA . PRO A 1 87 ? -0.485 5.590 -16.652 1.00 83.50 87 PRO A CA 1
ATOM 714 C C . PRO A 1 87 ? -1.035 4.227 -16.218 1.00 83.50 87 PRO A C 1
ATOM 716 O O . PRO A 1 87 ? -2.045 4.177 -15.521 1.00 83.50 87 PRO A O 1
ATOM 719 N N . LEU A 1 88 ? -0.374 3.122 -16.580 1.00 82.38 88 LEU A N 1
ATOM 720 C CA . LEU A 1 88 ? -0.798 1.778 -16.179 1.00 82.38 88 LEU A CA 1
ATOM 721 C C . LEU A 1 88 ? -0.659 1.573 -14.664 1.00 82.38 88 LEU A C 1
ATOM 723 O O . LEU A 1 88 ? -1.565 1.025 -14.034 1.00 82.38 88 LEU A O 1
ATOM 727 N N . ILE A 1 89 ? 0.439 2.060 -14.078 1.00 84.50 89 ILE A N 1
ATOM 728 C CA . ILE A 1 89 ? 0.664 2.053 -12.629 1.00 84.50 89 ILE A CA 1
ATOM 729 C C . ILE A 1 89 ? -0.364 2.944 -11.929 1.00 84.50 89 ILE A C 1
ATOM 731 O O . ILE A 1 89 ? -0.985 2.490 -10.976 1.00 84.50 89 ILE A O 1
ATOM 735 N N . LEU A 1 90 ? -0.606 4.162 -12.425 1.00 82.75 90 LEU A N 1
ATOM 736 C CA . LEU A 1 90 ? -1.592 5.084 -11.846 1.00 82.75 90 LEU A CA 1
ATOM 737 C C . LEU A 1 90 ? -3.005 4.484 -11.837 1.00 82.75 90 LEU A C 1
ATOM 739 O O . LEU A 1 90 ? -3.733 4.593 -10.854 1.00 82.75 90 LEU A O 1
ATOM 743 N N . LEU A 1 91 ? -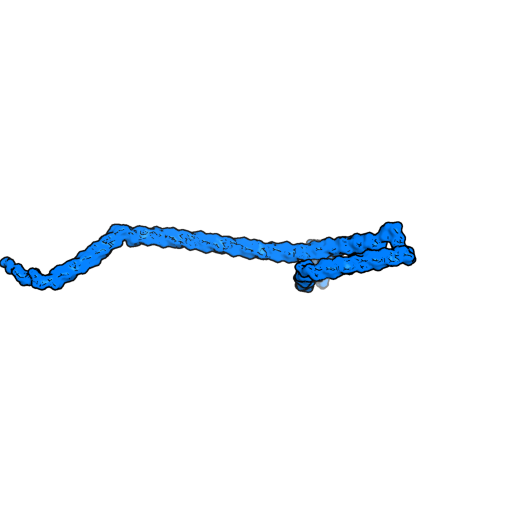3.391 3.799 -12.914 1.00 78.12 91 LEU A N 1
ATOM 744 C CA . LEU A 1 91 ? -4.675 3.104 -12.984 1.00 78.12 91 LEU A CA 1
ATOM 745 C C . LEU A 1 91 ? -4.747 1.909 -12.016 1.00 78.12 91 LEU A C 1
ATOM 747 O O . LEU A 1 91 ? -5.811 1.640 -11.456 1.00 78.12 91 LEU A O 1
ATOM 751 N N . ALA A 1 92 ? -3.640 1.189 -11.813 1.00 79.81 92 ALA A N 1
ATOM 752 C CA . ALA A 1 92 ? -3.566 0.121 -10.818 1.00 79.81 92 ALA A CA 1
ATOM 753 C C . ALA A 1 92 ? -3.652 0.673 -9.383 1.00 79.81 92 ALA A C 1
ATOM 755 O O . ALA A 1 92 ? -4.378 0.101 -8.569 1.00 79.81 92 ALA A O 1
ATOM 756 N N . GLN A 1 93 ? -2.986 1.801 -9.118 1.00 81.25 93 GLN A N 1
ATOM 757 C CA . GLN A 1 93 ? -2.979 2.494 -7.827 1.00 81.25 93 GLN A CA 1
ATOM 758 C C . GLN A 1 93 ? -4.361 3.041 -7.462 1.00 81.25 93 GLN A C 1
ATOM 760 O O . GLN A 1 93 ? -4.860 2.696 -6.400 1.00 81.25 93 GLN A O 1
ATOM 765 N N . ASN A 1 94 ? -5.053 3.747 -8.368 1.00 77.88 94 ASN A N 1
ATOM 766 C CA . ASN A 1 94 ? -6.411 4.259 -8.105 1.00 77.88 94 ASN A CA 1
ATOM 767 C C . ASN A 1 94 ? -7.376 3.160 -7.619 1.00 77.88 94 ASN A C 1
ATOM 769 O O . ASN A 1 94 ? -8.222 3.389 -6.763 1.00 77.88 94 ASN A O 1
ATOM 773 N N . ARG A 1 95 ? -7.235 1.934 -8.139 1.00 75.50 95 ARG A N 1
ATOM 774 C CA . ARG A 1 95 ? -8.056 0.793 -7.705 1.00 75.50 95 ARG A CA 1
ATOM 775 C C . ARG A 1 95 ? -7.635 0.174 -6.378 1.00 75.50 95 ARG A C 1
ATOM 777 O O . ARG A 1 95 ? -8.444 -0.540 -5.779 1.00 75.50 95 ARG A O 1
ATOM 784 N N . GLN A 1 96 ? -6.365 0.293 -6.007 1.00 78.88 96 GLN A N 1
ATOM 785 C CA . GLN A 1 96 ? -5.905 -0.097 -4.677 1.00 78.88 96 GLN A CA 1
ATOM 786 C C . GLN A 1 96 ? -6.437 0.912 -3.664 1.00 78.88 96 GLN A C 1
ATOM 788 O O . GLN A 1 96 ? -7.123 0.497 -2.740 1.00 78.88 96 GLN A O 1
ATOM 793 N N . ASP A 1 97 ? -6.294 2.207 -3.945 1.00 83.31 97 ASP A N 1
ATOM 794 C CA . ASP A 1 97 ? -6.785 3.293 -3.093 1.00 83.31 97 ASP A CA 1
ATOM 795 C C . ASP A 1 97 ? -8.302 3.207 -2.850 1.00 83.31 97 ASP A C 1
ATOM 797 O O . ASP A 1 97 ? -8.760 3.355 -1.717 1.00 83.31 97 ASP A O 1
ATOM 801 N N . ASP A 1 98 ? -9.096 2.896 -3.884 1.00 82.81 98 ASP A N 1
ATOM 802 C CA . ASP A 1 98 ? -10.545 2.692 -3.743 1.00 82.81 98 ASP A CA 1
ATOM 803 C C . ASP A 1 98 ? -10.886 1.501 -2.826 1.00 82.81 98 ASP A C 1
ATOM 805 O O . ASP A 1 98 ? -11.805 1.584 -2.008 1.00 82.81 98 ASP A O 1
ATOM 809 N N . ARG A 1 99 ? -10.150 0.384 -2.937 1.00 84.38 99 ARG A N 1
ATOM 810 C CA . ARG A 1 99 ? -10.348 -0.794 -2.073 1.00 84.38 99 ARG A CA 1
ATOM 811 C C . ARG A 1 99 ? -9.923 -0.518 -0.638 1.00 84.38 99 ARG A C 1
ATOM 813 O O . ARG A 1 99 ? -10.660 -0.859 0.286 1.00 84.38 99 ARG A O 1
ATOM 820 N N . ASP A 1 100 ? -8.770 0.112 -0.468 1.00 86.56 100 ASP A N 1
ATOM 821 C CA . ASP A 1 100 ? -8.222 0.467 0.836 1.00 86.56 100 ASP A CA 1
ATOM 822 C C . ASP A 1 100 ? -9.156 1.447 1.548 1.00 86.56 100 ASP A C 1
ATOM 824 O O . ASP A 1 100 ? -9.417 1.307 2.743 1.00 86.56 100 ASP A O 1
ATOM 828 N N . ARG A 1 101 ? -9.762 2.379 0.804 1.00 89.31 101 ARG A N 1
ATOM 829 C CA . ARG A 1 101 ? -10.791 3.274 1.333 1.00 89.31 101 ARG A CA 1
ATOM 830 C C . ARG A 1 101 ? -12.012 2.519 1.857 1.00 89.31 101 ARG A C 1
ATOM 832 O O . ARG A 1 101 ? -12.437 2.802 2.974 1.00 89.31 101 ARG A O 1
ATOM 839 N N . VAL A 1 102 ? -12.566 1.579 1.088 1.00 89.31 102 VAL A N 1
ATOM 840 C CA . VAL A 1 102 ? -13.725 0.779 1.531 1.00 89.31 102 VAL A CA 1
ATOM 841 C C . VAL A 1 102 ? -13.370 -0.039 2.774 1.00 89.31 102 VAL A C 1
ATOM 843 O O . VAL A 1 102 ? -14.118 -0.016 3.750 1.00 89.31 102 VAL A O 1
ATOM 846 N N . SER A 1 103 ? -12.201 -0.685 2.787 1.00 90.88 103 SER A N 1
ATOM 847 C CA . SER A 1 103 ? -11.722 -1.436 3.956 1.00 90.88 103 SER A CA 1
ATOM 848 C C . SER A 1 103 ? -11.598 -0.545 5.196 1.00 90.88 103 SER A C 1
ATOM 850 O O . SER A 1 103 ? -12.030 -0.927 6.280 1.00 90.88 103 SER A O 1
ATOM 852 N N . LEU A 1 104 ? -11.054 0.667 5.045 1.00 92.81 104 LEU A N 1
ATOM 853 C CA . LEU A 1 104 ? -10.928 1.631 6.140 1.00 92.81 104 LEU A CA 1
ATOM 854 C C . LEU A 1 104 ? -12.287 2.128 6.647 1.00 92.81 104 LEU A C 1
ATOM 856 O O . LEU A 1 104 ? -12.442 2.374 7.844 1.00 92.81 104 LEU A O 1
ATOM 860 N N . GLU A 1 105 ? -13.263 2.319 5.760 1.00 93.62 105 GLU A N 1
ATOM 861 C CA . GLU A 1 105 ? -14.625 2.705 6.139 1.00 93.62 105 GLU A CA 1
ATOM 862 C C . GLU A 1 105 ? -15.321 1.581 6.929 1.00 93.62 105 GLU A C 1
ATOM 864 O O . GLU A 1 105 ? -15.907 1.856 7.981 1.00 93.62 105 GLU A O 1
ATOM 869 N N . GLU A 1 106 ? -15.181 0.323 6.502 1.00 94.31 106 GLU A N 1
ATOM 870 C CA . GLU A 1 106 ? -15.688 -0.840 7.244 1.00 94.31 106 GLU A CA 1
ATOM 871 C C . GLU A 1 106 ? -15.026 -0.992 8.617 1.00 94.31 106 GLU A C 1
ATOM 873 O O . GLU A 1 106 ? -15.721 -1.178 9.619 1.00 94.31 106 GLU A O 1
ATOM 878 N N . ASP A 1 107 ? -13.700 -0.868 8.693 1.00 94.00 107 ASP A N 1
ATOM 879 C CA . ASP A 1 107 ? -12.967 -0.981 9.956 1.00 94.00 107 ASP A CA 1
ATOM 880 C C . ASP A 1 107 ? -13.367 0.120 10.942 1.00 94.00 107 ASP A C 1
ATOM 882 O O . ASP A 1 107 ? -13.553 -0.143 12.133 1.00 94.00 107 ASP A O 1
ATOM 886 N N . ARG A 1 108 ? -13.585 1.349 10.457 1.00 94.38 108 ARG A N 1
ATOM 887 C CA . ARG A 1 108 ? -14.116 2.445 11.284 1.00 94.38 108 ARG A CA 1
ATOM 888 C C . ARG A 1 108 ? -15.522 2.147 11.793 1.00 94.38 108 ARG A C 1
ATOM 890 O O . ARG A 1 108 ? -15.798 2.402 12.965 1.00 94.38 108 ARG A O 1
ATOM 897 N N . ALA A 1 109 ? -16.400 1.612 10.945 1.00 95.12 109 ALA A N 1
ATOM 898 C CA . ALA A 1 109 ? -17.759 1.250 11.344 1.00 95.12 109 ALA A CA 1
ATOM 899 C C . ALA A 1 109 ? -17.757 0.140 12.408 1.00 95.12 109 ALA A C 1
ATOM 901 O O . ALA A 1 109 ? -18.441 0.263 13.427 1.00 95.12 109 ALA A O 1
ATOM 902 N N . ARG A 1 110 ? -16.930 -0.897 12.224 1.00 95.12 110 ARG A N 1
ATOM 903 C CA . ARG A 1 110 ? -16.741 -1.971 13.211 1.00 95.12 110 ARG A CA 1
ATOM 904 C C . ARG A 1 110 ? -16.180 -1.435 14.523 1.00 95.12 110 ARG A C 1
ATOM 906 O O . ARG A 1 110 ? -16.716 -1.743 15.580 1.00 95.12 110 ARG A O 1
ATOM 913 N N . ALA A 1 111 ? -15.155 -0.585 14.475 1.00 94.56 111 ALA A N 1
ATOM 914 C CA . ALA A 1 111 ? -14.579 0.021 15.674 1.00 94.56 111 ALA A CA 1
ATOM 915 C C . ALA A 1 111 ? -15.606 0.865 16.450 1.00 94.56 111 ALA A C 1
ATOM 917 O O . ALA A 1 111 ? -15.637 0.820 17.682 1.00 94.56 111 ALA A O 1
ATOM 918 N N . ALA A 1 112 ? -16.472 1.601 15.745 1.00 94.88 112 ALA A N 1
ATOM 919 C CA . ALA A 1 112 ? -17.556 2.359 16.363 1.00 94.88 112 ALA A CA 1
ATOM 920 C C . ALA A 1 112 ? -18.589 1.446 17.047 1.00 94.88 112 ALA A C 1
ATOM 922 O O . ALA A 1 112 ? -18.987 1.735 18.176 1.00 94.88 112 ALA A O 1
ATOM 923 N N . GLN A 1 113 ? -18.978 0.337 16.407 1.00 95.31 113 GLN A N 1
ATOM 924 C CA . GLN A 1 113 ? -19.878 -0.661 17.000 1.00 95.31 113 GLN A CA 1
ATOM 925 C C . GLN A 1 113 ? -19.262 -1.314 18.238 1.00 95.31 113 GLN A C 1
ATOM 927 O O . GLN A 1 113 ? -19.856 -1.255 19.309 1.00 95.31 113 GLN A O 1
ATOM 932 N N . THR A 1 114 ? -18.031 -1.822 18.143 1.00 94.12 114 THR A N 1
ATOM 933 C CA . THR A 1 114 ? -17.328 -2.433 19.283 1.00 94.12 114 THR A CA 1
ATOM 934 C C . THR A 1 114 ? -17.211 -1.467 20.461 1.00 94.12 114 THR A C 1
ATOM 936 O O . THR A 1 114 ? -17.368 -1.865 21.618 1.00 94.12 114 THR A O 1
ATOM 939 N N . LYS A 1 115 ? -16.957 -0.179 20.190 1.00 95.44 115 LYS A N 1
ATOM 940 C CA . LYS A 1 115 ? -16.933 0.851 21.232 1.00 95.44 115 LYS A CA 1
ATOM 941 C C . LYS A 1 115 ? -18.306 1.011 21.890 1.00 95.44 115 LYS A C 1
ATOM 943 O O . LYS A 1 115 ? -18.372 1.029 23.116 1.00 95.44 115 LYS A O 1
ATOM 948 N N . ALA A 1 116 ? -19.378 1.102 21.103 1.00 95.44 116 ALA A N 1
ATOM 949 C CA . ALA A 1 116 ? -20.740 1.225 21.619 1.00 95.44 116 ALA A CA 1
ATOM 950 C C . ALA A 1 116 ? -21.155 0.001 22.453 1.00 95.44 116 ALA A C 1
ATOM 952 O O . ALA A 1 116 ? -21.682 0.172 23.551 1.00 95.44 116 ALA A O 1
ATOM 953 N N . ASP A 1 117 ? -20.841 -1.210 21.991 1.00 95.19 117 ASP A N 1
ATOM 954 C CA . ASP A 1 117 ? -21.113 -2.454 22.717 1.00 95.19 117 ASP A CA 1
ATOM 955 C C . ASP A 1 117 ? -20.343 -2.502 24.039 1.00 95.19 117 ASP A C 1
ATOM 957 O O . ASP A 1 117 ? -20.894 -2.858 25.079 1.00 95.19 117 ASP A O 1
ATOM 961 N N . THR A 1 118 ? -19.079 -2.072 24.033 1.00 94.44 118 THR A N 1
ATOM 962 C CA . THR A 1 118 ? -18.265 -1.997 25.254 1.00 94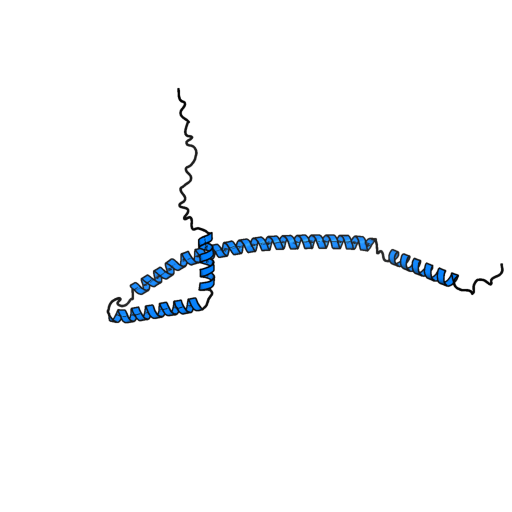.44 118 THR A CA 1
ATOM 963 C C . THR A 1 118 ? -18.829 -0.971 26.236 1.00 94.44 118 THR A C 1
ATOM 965 O O . THR A 1 118 ? -18.913 -1.249 27.432 1.00 94.44 118 THR A O 1
ATOM 968 N N . GLU A 1 119 ? -19.246 0.207 25.759 1.00 95.81 119 GLU A N 1
ATOM 969 C CA . GLU A 1 119 ? -19.895 1.222 26.598 1.00 95.81 119 GLU A CA 1
ATOM 970 C C . GLU A 1 119 ? -21.232 0.726 27.162 1.00 95.81 119 GLU A C 1
ATOM 972 O O . GLU A 1 119 ? -21.533 0.980 28.330 1.00 95.81 119 GLU A O 1
ATOM 977 N N . TYR A 1 120 ? -22.014 -0.001 26.363 1.00 95.69 120 TYR A N 1
ATOM 978 C CA . TYR A 1 120 ? -23.264 -0.615 26.798 1.00 95.69 120 TYR A CA 1
ATOM 979 C C . TYR A 1 120 ? -23.015 -1.658 27.892 1.00 95.69 120 TYR A C 1
ATOM 981 O O . TYR A 1 120 ? -23.573 -1.542 28.982 1.00 95.69 120 TYR A O 1
ATOM 989 N N . LEU A 1 121 ? -22.107 -2.609 27.653 1.00 95.62 121 LEU A N 1
ATOM 990 C CA . LEU A 1 121 ? -21.732 -3.628 28.634 1.00 95.62 121 LEU A CA 1
ATOM 991 C C . LEU A 1 121 ? -21.169 -3.007 29.917 1.00 95.62 121 LEU A C 1
ATOM 993 O O . LEU A 1 121 ? -21.498 -3.463 31.006 1.00 95.62 121 LEU A O 1
ATOM 997 N N . ALA A 1 122 ? -20.361 -1.949 29.823 1.00 95.38 122 ALA A N 1
ATOM 998 C CA . ALA A 1 122 ? -19.834 -1.254 30.996 1.00 95.38 122 ALA A CA 1
ATOM 999 C C . ALA A 1 122 ? -20.943 -0.589 31.828 1.00 95.38 122 ALA A C 1
ATOM 1001 O O . ALA A 1 122 ? -20.904 -0.651 33.060 1.00 95.38 122 ALA A O 1
ATOM 1002 N N . ARG A 1 123 ? -21.943 0.023 31.176 1.00 95.12 123 ARG A N 1
ATOM 1003 C CA . ARG A 1 123 ? -23.116 0.596 31.858 1.00 95.12 123 ARG A CA 1
ATOM 1004 C C . ARG A 1 123 ? -23.969 -0.487 32.504 1.00 95.12 123 ARG A C 1
ATOM 1006 O O . ARG A 1 123 ? -24.352 -0.328 33.660 1.00 95.12 123 ARG A O 1
ATOM 1013 N N . GLU A 1 124 ? -24.204 -1.585 31.797 1.00 96.12 124 GLU A N 1
ATOM 1014 C CA . GLU A 1 124 ? -24.979 -2.713 32.310 1.00 96.12 124 GLU A CA 1
ATOM 1015 C C . GLU A 1 124 ? -24.277 -3.367 33.508 1.00 96.12 124 GLU A C 1
ATOM 1017 O O . GLU A 1 124 ? -24.895 -3.611 34.541 1.00 96.12 124 GLU A O 1
ATOM 1022 N N . LEU A 1 125 ? -22.954 -3.551 33.435 1.00 94.81 125 LEU A N 1
ATOM 1023 C CA . LEU A 1 125 ? -22.137 -4.029 34.553 1.00 94.81 125 LEU A CA 1
ATOM 1024 C C . LEU A 1 125 ? -22.163 -3.067 35.745 1.00 94.81 125 LEU A C 1
ATOM 1026 O O . LEU A 1 125 ? -22.217 -3.515 36.890 1.00 94.81 125 LEU A O 1
ATOM 1030 N N . ALA A 1 126 ? -22.127 -1.754 35.506 1.00 93.25 126 ALA A N 1
ATOM 1031 C CA . ALA A 1 126 ? -22.232 -0.762 36.570 1.00 93.25 126 ALA A CA 1
ATOM 1032 C C . ALA A 1 126 ? -23.612 -0.800 37.247 1.00 93.25 126 ALA A C 1
ATOM 1034 O O . ALA A 1 126 ? -23.679 -0.784 38.478 1.00 93.25 126 ALA A O 1
ATOM 1035 N N . ALA A 1 127 ? -24.693 -0.909 36.469 1.00 92.75 127 ALA A N 1
ATOM 1036 C CA . ALA A 1 127 ? -26.054 -1.051 36.983 1.00 92.75 127 ALA A CA 1
ATOM 1037 C C . ALA A 1 127 ? -26.223 -2.356 37.776 1.00 92.75 127 ALA A C 1
ATOM 1039 O O . ALA A 1 127 ? -26.700 -2.331 38.912 1.00 92.75 127 ALA A O 1
ATOM 1040 N N . LEU A 1 128 ? -25.737 -3.477 37.234 1.00 91.38 128 LEU A N 1
ATOM 1041 C CA . LEU A 1 128 ? -25.727 -4.773 37.910 1.00 91.38 128 LEU A CA 1
ATOM 1042 C C . LEU A 1 128 ? -24.943 -4.711 39.226 1.00 91.38 128 LEU A C 1
ATOM 1044 O O . LEU A 1 128 ? -25.396 -5.236 40.240 1.00 91.38 128 LEU A O 1
ATOM 1048 N N . ARG A 1 129 ? -23.784 -4.042 39.242 1.00 90.75 129 ARG A N 1
ATOM 1049 C CA . ARG A 1 129 ? -22.975 -3.855 40.453 1.00 90.75 129 ARG A CA 1
ATOM 1050 C C . ARG A 1 129 ? -23.725 -3.075 41.533 1.00 90.75 129 ARG A C 1
ATOM 1052 O O . ARG A 1 129 ? -23.593 -3.424 42.701 1.00 90.75 129 ARG A O 1
ATOM 1059 N N . ILE A 1 130 ? -24.473 -2.034 41.167 1.00 89.44 130 ILE A N 1
ATOM 1060 C CA . ILE A 1 130 ? -25.276 -1.251 42.120 1.00 89.44 130 ILE A CA 1
ATOM 1061 C C . ILE A 1 130 ? -26.424 -2.107 42.662 1.00 89.44 130 ILE A C 1
ATOM 1063 O O . ILE A 1 130 ? -26.552 -2.233 43.876 1.00 89.44 130 ILE A O 1
ATOM 1067 N N . ALA A 1 131 ? -27.177 -2.775 41.783 1.00 86.50 131 ALA A N 1
ATOM 1068 C CA . ALA A 1 131 ? -28.281 -3.650 42.178 1.00 86.50 131 ALA A CA 1
ATOM 1069 C C . ALA A 1 131 ? -27.818 -4.798 43.097 1.00 86.50 131 ALA A C 1
ATOM 1071 O O . ALA A 1 131 ? -28.438 -5.072 44.124 1.00 86.50 131 ALA A O 1
ATOM 1072 N N . LEU A 1 132 ? -26.688 -5.441 42.780 1.00 81.94 132 LEU A N 1
ATOM 1073 C CA . LEU A 1 132 ? -26.073 -6.444 43.652 1.00 81.94 132 LEU A CA 1
ATOM 1074 C C . LEU A 1 132 ? -25.534 -5.829 44.948 1.00 81.94 132 LEU A C 1
ATOM 1076 O O . LEU A 1 132 ? -25.630 -6.464 45.990 1.00 81.94 132 LEU A O 1
ATOM 1080 N N . GLY A 1 133 ? -24.980 -4.616 44.910 1.00 78.62 133 GLY A N 1
ATOM 1081 C CA . GLY A 1 133 ? -24.519 -3.903 46.102 1.00 78.62 133 GLY A CA 1
ATOM 1082 C C . GLY A 1 133 ? -25.648 -3.589 47.087 1.00 78.62 133 GLY A C 1
ATOM 1083 O O . GLY A 1 133 ? -25.445 -3.710 48.292 1.00 78.62 133 GLY A O 1
ATOM 1084 N N . GLU A 1 134 ? -26.836 -3.247 46.586 1.00 68.00 134 GLU A N 1
ATOM 1085 C CA . GLU A 1 134 ? -28.030 -3.007 47.405 1.00 68.00 134 GLU A CA 1
ATOM 1086 C C . GLU A 1 134 ? -28.622 -4.320 47.959 1.00 68.00 134 GLU A C 1
ATOM 1088 O O . GLU A 1 134 ? -28.905 -4.417 49.156 1.00 68.00 134 GLU A O 1
ATOM 1093 N N . VAL A 1 135 ? -28.746 -5.369 47.135 1.00 64.12 135 VAL A N 1
ATOM 1094 C CA . VAL A 1 135 ? -29.370 -6.653 47.532 1.00 64.12 135 VAL A CA 1
ATOM 1095 C C . VAL A 1 135 ? -28.433 -7.548 48.361 1.00 64.12 135 VAL A C 1
ATOM 1097 O O . VAL A 1 135 ? -28.882 -8.266 49.253 1.00 64.12 135 VAL A O 1
ATOM 1100 N N . ALA A 1 136 ? -27.121 -7.487 48.132 1.00 60.72 136 ALA A N 1
ATOM 1101 C CA . ALA A 1 136 ? -26.105 -8.227 48.884 1.00 60.72 136 ALA A CA 1
ATOM 1102 C C . ALA A 1 136 ? -25.444 -7.353 49.959 1.00 60.72 136 ALA A C 1
ATOM 1104 O O . ALA A 1 136 ? -24.229 -7.414 50.168 1.00 60.72 136 ALA A O 1
ATOM 1105 N N . THR A 1 137 ? -26.226 -6.536 50.670 1.00 67.50 137 THR A N 1
ATOM 1106 C CA . THR A 1 137 ? -25.694 -5.841 51.845 1.00 67.50 137 THR A CA 1
ATOM 1107 C C . THR A 1 137 ? -25.180 -6.905 52.819 1.00 67.50 137 THR A C 1
ATOM 1109 O O . THR A 1 137 ? -25.896 -7.857 53.140 1.00 67.50 137 THR A O 1
ATOM 1112 N N . ARG A 1 138 ? -23.926 -6.777 53.277 1.00 69.88 138 ARG A N 1
ATOM 1113 C CA . ARG A 1 138 ? -23.276 -7.727 54.202 1.00 69.88 138 ARG A CA 1
ATOM 1114 C C . ARG A 1 138 ? -24.189 -8.099 55.370 1.00 69.88 138 ARG A C 1
ATOM 1116 O O . ARG A 1 138 ? -24.186 -9.249 55.792 1.00 69.88 138 ARG A O 1
ATOM 1123 N N . ASP A 1 139 ? -24.979 -7.144 55.847 1.00 68.38 139 ASP A N 1
ATOM 1124 C CA . ASP A 1 139 ? -25.918 -7.326 56.947 1.00 68.38 139 ASP A CA 1
ATOM 1125 C C . ASP A 1 139 ? -27.124 -8.203 56.587 1.00 68.38 139 ASP A C 1
ATOM 1127 O O . ASP A 1 139 ? -27.536 -8.993 57.427 1.00 68.38 139 ASP A O 1
ATOM 1131 N N . TYR A 1 140 ? -27.627 -8.160 55.348 1.00 75.38 140 TYR A N 1
ATOM 1132 C CA . TYR A 1 140 ? -28.704 -9.042 54.874 1.00 75.38 140 TYR A CA 1
ATOM 1133 C C . TYR A 1 140 ? -28.217 -10.487 54.696 1.00 75.38 140 TYR A C 1
ATOM 1135 O O . TYR A 1 140 ? -28.823 -11.430 55.205 1.00 75.38 140 TYR A O 1
ATOM 1143 N N . LEU A 1 141 ? -27.059 -10.669 54.047 1.00 80.31 141 LEU A N 1
ATOM 1144 C CA . LEU A 1 141 ? -26.412 -11.984 53.938 1.00 80.31 141 LEU A CA 1
ATOM 1145 C C . LEU A 1 141 ? -26.104 -12.571 55.322 1.00 80.31 141 LEU A C 1
ATOM 1147 O O . LEU A 1 141 ? -26.285 -13.767 55.546 1.00 80.31 141 LEU A O 1
ATOM 1151 N N . ARG A 1 142 ? -25.674 -11.728 56.266 1.00 81.94 142 ARG A N 1
ATOM 1152 C CA . ARG A 1 142 ? -25.390 -12.129 57.646 1.00 81.94 142 ARG A CA 1
ATOM 1153 C C . ARG A 1 142 ? -26.663 -12.434 58.431 1.00 81.94 142 ARG A C 1
ATOM 1155 O O . ARG A 1 142 ? -26.678 -13.422 59.157 1.00 81.94 142 ARG A O 1
ATOM 1162 N N . SER A 1 143 ? -27.731 -11.655 58.256 1.00 82.75 143 SER A N 1
ATOM 1163 C CA . SER A 1 143 ? -29.012 -11.920 58.913 1.00 82.75 143 SER A CA 1
ATOM 1164 C C . SER A 1 143 ? -29.656 -13.208 58.415 1.00 82.75 143 SER A C 1
ATOM 1166 O O . SER A 1 143 ? -30.211 -13.944 59.231 1.00 82.75 143 SER A O 1
ATOM 1168 N N . GLU A 1 144 ? -29.548 -13.509 57.117 1.00 88.38 144 GLU A N 1
ATOM 1169 C CA . GLU A 1 144 ? -30.134 -14.723 56.544 1.00 88.38 144 GLU A CA 1
ATOM 1170 C C . GLU A 1 144 ? -29.306 -15.969 56.874 1.00 88.38 144 GLU A C 1
ATOM 1172 O O . GLU A 1 144 ? -29.875 -16.997 57.244 1.00 88.38 144 GLU A O 1
ATOM 1177 N N . LEU A 1 145 ? -27.970 -15.860 56.890 1.00 87.38 145 LEU A N 1
ATOM 1178 C CA . LEU A 1 145 ? -27.099 -16.900 57.452 1.00 87.38 145 LEU A CA 1
ATOM 1179 C C . LEU A 1 145 ? -27.434 -17.178 58.922 1.00 87.38 145 LEU A C 1
ATOM 1181 O O . LEU A 1 145 ? -27.651 -18.334 59.284 1.00 87.38 145 LEU A O 1
ATOM 1185 N N . ASP A 1 146 ? -27.542 -16.140 59.756 1.00 89.12 146 ASP A N 1
ATOM 1186 C CA . ASP A 1 146 ? -27.895 -16.285 61.172 1.00 89.12 146 ASP A CA 1
ATOM 1187 C C . ASP A 1 146 ? -29.297 -16.878 61.359 1.00 89.12 146 ASP A C 1
ATOM 1189 O O . ASP A 1 146 ? -29.531 -17.664 62.281 1.00 89.12 146 ASP A O 1
ATOM 1193 N N . ARG A 1 147 ? -30.252 -16.511 60.500 1.00 90.00 147 ARG A N 1
ATOM 1194 C CA . ARG A 1 147 ? -31.612 -17.057 60.515 1.00 90.00 147 ARG A CA 1
ATOM 1195 C C . ARG A 1 147 ? -31.605 -18.556 60.229 1.00 90.00 147 ARG A C 1
ATOM 1197 O O . ARG A 1 147 ? -32.155 -19.309 61.032 1.00 90.00 147 ARG A O 1
ATOM 1204 N N . VAL A 1 148 ? -30.933 -18.990 59.162 1.00 90.44 148 VAL A N 1
ATOM 1205 C CA . VAL A 1 148 ? -30.813 -20.413 58.805 1.00 90.44 148 VAL A CA 1
ATOM 1206 C C . VAL A 1 148 ? -30.076 -21.192 59.901 1.00 90.44 148 VAL A C 1
ATOM 1208 O O . VAL A 1 148 ? -30.519 -22.272 60.296 1.00 90.44 148 VAL A O 1
ATOM 1211 N N . PHE A 1 149 ? -28.998 -20.635 60.463 1.00 90.19 149 PHE A N 1
ATOM 1212 C CA . PHE A 1 149 ? -28.246 -21.271 61.553 1.00 90.19 149 PHE A CA 1
ATOM 1213 C C . PHE A 1 149 ? -29.094 -21.440 62.821 1.00 90.19 149 PHE A C 1
ATOM 1215 O O . PHE A 1 149 ? -29.064 -22.493 63.464 1.00 90.19 149 PHE A O 1
ATOM 1222 N N . ARG A 1 150 ? -29.889 -20.420 63.175 1.00 87.50 150 ARG A N 1
ATOM 1223 C CA . ARG A 1 150 ? -30.838 -20.483 64.298 1.00 87.50 150 ARG A CA 1
ATOM 1224 C C . ARG A 1 150 ? -31.935 -21.511 64.058 1.00 87.50 150 ARG A C 1
ATOM 1226 O O . ARG A 1 150 ? -32.267 -22.243 64.986 1.00 87.50 150 ARG A O 1
ATOM 1233 N N . GLU A 1 151 ? -32.485 -21.585 62.849 1.00 89.75 151 GLU A N 1
ATOM 1234 C CA . GLU A 1 151 ? -33.503 -22.582 62.506 1.00 89.75 151 GLU A CA 1
ATOM 1235 C C . GLU A 1 151 ? -32.958 -24.010 62.616 1.00 89.75 151 GLU A C 1
ATOM 1237 O O . GLU A 1 151 ? -33.620 -24.861 63.212 1.00 89.75 151 GLU A O 1
ATOM 1242 N N . GLN A 1 152 ? -31.733 -24.259 62.143 1.00 85.50 152 GLN A N 1
ATOM 1243 C CA . GLN A 1 152 ? -31.086 -25.567 62.287 1.00 85.50 152 GLN A CA 1
ATOM 1244 C C . GLN A 1 152 ? -30.775 -25.905 63.746 1.00 85.50 152 GLN A C 1
ATOM 1246 O O . GLN A 1 152 ? -31.078 -27.007 64.198 1.00 85.50 152 GLN A O 1
ATOM 1251 N N . ARG A 1 153 ? -30.249 -24.952 64.524 1.00 83.81 153 ARG A N 1
ATOM 1252 C CA . ARG A 1 153 ? -30.003 -25.151 65.961 1.00 83.81 153 ARG A CA 1
ATOM 1253 C C . ARG A 1 153 ? -31.298 -25.397 66.737 1.00 83.81 153 ARG A C 1
ATOM 1255 O O . ARG A 1 153 ? -31.305 -26.201 67.662 1.00 83.81 153 ARG A O 1
ATOM 1262 N N . ARG A 1 154 ? -32.395 -24.726 66.373 1.00 82.44 154 ARG A N 1
ATOM 1263 C CA . ARG A 1 154 ? -33.709 -24.939 66.995 1.00 82.44 154 ARG A CA 1
ATOM 1264 C C . ARG A 1 154 ? -34.263 -26.322 66.669 1.00 82.44 154 ARG A C 1
ATOM 1266 O O . ARG A 1 154 ? -34.843 -26.935 67.554 1.00 82.44 154 ARG A O 1
ATOM 1273 N N . LYS A 1 155 ? -34.083 -26.810 65.436 1.00 79.94 155 LYS A N 1
ATOM 1274 C CA . LYS A 1 155 ? -34.427 -28.193 65.068 1.00 79.94 155 LYS A CA 1
ATOM 1275 C C . LYS A 1 155 ? -33.581 -29.195 65.856 1.00 79.94 155 LYS A C 1
ATOM 1277 O O . LYS A 1 155 ? -34.148 -30.049 66.515 1.00 79.94 155 LYS A O 1
ATOM 1282 N N . ALA A 1 156 ? -32.265 -28.990 65.918 1.00 77.81 156 ALA A N 1
ATOM 1283 C CA . ALA A 1 156 ? -31.358 -29.849 66.679 1.00 77.81 156 ALA A CA 1
ATOM 1284 C C . ALA A 1 156 ? -31.665 -29.897 68.189 1.00 77.81 156 ALA A C 1
ATOM 1286 O O . ALA A 1 156 ? -31.518 -30.948 68.794 1.00 77.81 156 ALA A O 1
ATOM 1287 N N . LEU A 1 157 ? -32.108 -28.788 68.799 1.00 73.06 157 LEU A N 1
ATOM 1288 C CA . LEU A 1 157 ? -32.558 -28.782 70.199 1.00 73.06 157 LEU A CA 1
ATOM 1289 C C . LEU A 1 157 ? -33.921 -29.453 70.395 1.00 73.06 157 LEU A C 1
ATOM 1291 O O . LEU A 1 157 ? -34.182 -29.991 71.461 1.00 73.06 157 LEU A O 1
ATOM 1295 N N . LYS A 1 158 ? -34.811 -29.364 69.402 1.00 66.31 158 LYS A N 1
ATOM 1296 C CA . LYS A 1 158 ? -36.146 -29.969 69.469 1.00 66.31 158 LYS A CA 1
ATOM 1297 C C . LYS A 1 158 ? -36.101 -31.486 69.253 1.00 66.31 158 LYS A C 1
ATOM 1299 O O . LYS A 1 158 ? -36.993 -32.179 69.719 1.00 66.31 158 LYS A O 1
ATOM 1304 N N . ASP A 1 159 ? -35.061 -31.960 68.575 1.00 66.12 159 ASP A N 1
ATOM 1305 C CA . ASP A 1 159 ? -34.763 -33.377 68.369 1.00 66.12 159 ASP A CA 1
ATOM 1306 C C . ASP A 1 159 ? -33.833 -33.951 69.467 1.00 66.12 159 ASP A C 1
ATOM 1308 O O . ASP A 1 159 ? -33.450 -35.116 69.383 1.00 66.12 159 ASP A O 1
ATOM 1312 N N . ASP A 1 160 ? -33.458 -33.161 70.491 1.00 63.50 160 ASP A N 1
ATOM 1313 C CA . ASP A 1 160 ? -32.689 -33.619 71.658 1.00 63.50 160 ASP A CA 1
ATOM 1314 C C . ASP A 1 160 ? -33.636 -34.295 72.677 1.00 63.50 160 ASP A C 1
ATOM 1316 O O . ASP A 1 160 ? -34.428 -33.597 73.315 1.00 63.50 160 ASP A O 1
ATOM 1320 N N . PRO A 1 161 ? -33.566 -35.628 72.888 1.00 63.81 161 PRO A N 1
ATOM 1321 C CA . PRO A 1 161 ? -34.484 -36.379 73.760 1.00 63.81 161 PRO A CA 1
ATOM 1322 C C . PRO A 1 161 ? -34.358 -36.045 75.256 1.00 63.81 161 PRO A C 1
ATOM 1324 O O . PRO A 1 161 ? -34.996 -36.669 76.096 1.00 63.81 161 PRO A O 1
ATOM 1327 N N . ARG A 1 162 ? -33.468 -35.116 75.615 1.00 61.59 162 ARG A N 1
ATOM 1328 C CA . ARG A 1 162 ? -33.057 -34.822 76.993 1.00 61.59 162 ARG A CA 1
ATOM 1329 C C . ARG A 1 162 ? -33.910 -33.758 77.695 1.00 61.59 162 ARG A C 1
ATOM 1331 O O . ARG A 1 162 ? -33.648 -33.470 78.859 1.00 61.59 162 ARG A O 1
ATOM 1338 N N . TRP A 1 163 ? -34.875 -33.151 76.997 1.00 60.41 163 TRP 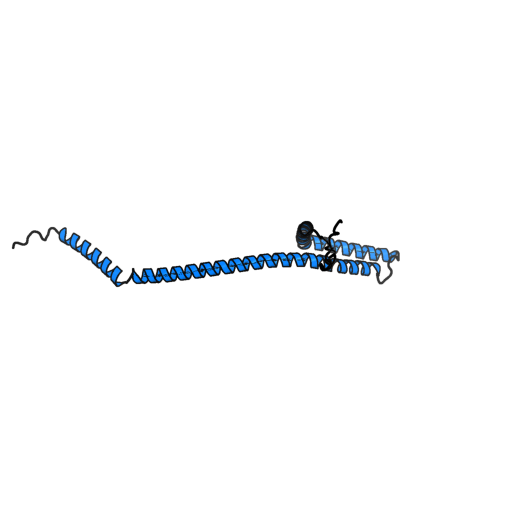A N 1
ATOM 1339 C CA . TRP A 1 163 ? -35.703 -32.039 77.495 1.00 60.41 163 TRP A CA 1
ATOM 1340 C C . TRP A 1 163 ? -37.122 -32.429 77.945 1.00 60.41 163 TRP A C 1
ATOM 1342 O O . TRP A 1 163 ? -37.828 -31.569 78.469 1.00 60.41 163 TRP A O 1
ATOM 1352 N N . ASP A 1 164 ? -37.524 -33.696 77.809 1.00 61.94 164 ASP A N 1
ATOM 1353 C CA . ASP A 1 164 ? -38.874 -34.165 78.173 1.00 61.94 164 ASP A CA 1
ATOM 1354 C C . ASP A 1 164 ? -39.076 -34.419 79.692 1.00 61.94 164 ASP A C 1
ATOM 1356 O O . ASP A 1 164 ? -40.200 -34.662 80.124 1.00 61.94 164 ASP A O 1
ATOM 1360 N N . 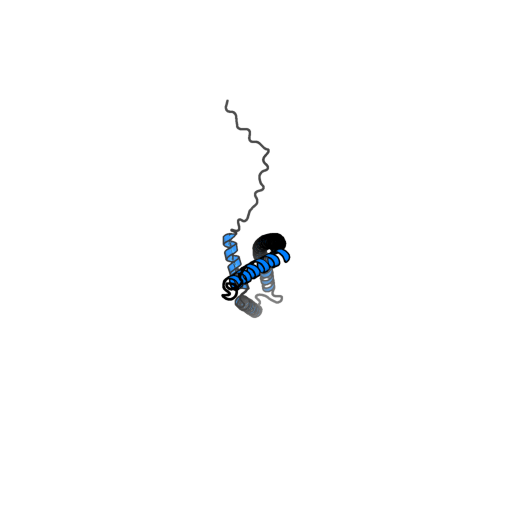ASP A 1 165 ? -38.034 -34.287 80.528 1.00 59.94 165 ASP A N 1
ATOM 1361 C CA . ASP A 1 165 ? -38.041 -34.721 81.943 1.00 59.94 165 ASP A CA 1
ATOM 1362 C C . ASP A 1 165 ? -37.991 -33.585 83.002 1.00 59.94 165 ASP A C 1
ATOM 1364 O O . ASP A 1 165 ? -37.438 -33.778 84.087 1.00 59.94 165 ASP A O 1
ATOM 1368 N N . VAL A 1 166 ? -38.550 -32.388 82.755 1.00 61.94 166 VAL A N 1
ATOM 1369 C CA . VAL A 1 166 ? -38.605 -31.319 83.789 1.00 61.94 166 VAL A CA 1
ATOM 1370 C C . VAL A 1 166 ? -40.043 -31.082 84.287 1.00 61.94 166 VAL A C 1
ATOM 1372 O O . VAL A 1 166 ? -40.837 -30.487 83.556 1.00 61.94 166 VAL A O 1
ATOM 1375 N N . PRO A 1 167 ? -40.399 -31.514 85.519 1.00 56.88 167 PRO A N 1
ATOM 1376 C CA . PRO A 1 167 ? -41.717 -31.278 86.109 1.00 56.88 167 PRO A CA 1
ATOM 1377 C C . PRO A 1 167 ? -41.903 -29.813 86.530 1.00 56.88 167 PRO A C 1
ATOM 1379 O O . PRO A 1 167 ? -40.965 -29.177 87.012 1.00 56.88 167 PRO A O 1
ATOM 1382 N N . SER A 1 168 ? -43.133 -29.325 86.345 1.00 68.75 168 SER A N 1
ATOM 1383 C CA . SER A 1 168 ? -43.653 -27.985 86.674 1.00 68.75 168 SER A CA 1
ATOM 1384 C C . SER A 1 168 ? -43.577 -27.609 88.148 1.00 68.75 168 SER A C 1
ATOM 1386 O O . SER A 1 168 ? -43.952 -28.483 88.965 1.00 68.75 168 SER A O 1
#

Secondary structure (DSSP, 8-state):
--PPP-----SPPPP--------HHHHHHHHHHHHHHHTSHHHHHHHHHHHHHHHHHHHHHHHTTSS-SS-HHHHHHHHHHHHHHHHHHHHHHHHHHHHHHHHHHHHHHHHHHHHHHHHHHHHHHHHHHHHHHHHT-HHHHHHHHHHHHHHHHHHHHHT-TTSS----

Sequence (168 aa):
MPELPRRRLDQPRPPGRFRLALDPEAFGRFSERLARFLGTGKFLFWQTLIVFVWITLNLAAVSLRWDPYPFILLNLAFSTQAAYAAPLILLAQNRQDDRDRVSLEEDRARAAQTKADTEYLARELAALRIALGEVATRDYLRSELDRVFREQRRKALKDDPRWDDVPS

InterPro domains:
  IPR010406 Protein of unknown function DUF1003 [PF06210] (39-139)
  IPR010406 Protein of unknown function DUF1003 [PTHR41386] (21-150)

Radius of gyration: 43.73 Å; chains: 1; bounding box: 83×64×126 Å

Organism: NCBI:txid2072

pLDDT: mean 79.0, std 12.23, range [51.47, 96.12]

Foldseek 3Di:
DDDDDPDDPPDDDDPPPPPPPPPPVVVVVVLVVVVVLVPDVVNVVVVVVVLVVVVVVVVVCVVVVPAPPPRPVNVVVVVVVVVVVVVVVVSSVVVVVVVVVVVVVVVVVVVVVVVVVVVVVVVVVVVVVVVCCVVPPVVVVVVVVVVVVVVVVVVVVVPPPPPPPDDD